Protein AF-A0A930H5T0-F1 (afdb_monomer_lite)

Radius of gyration: 17.62 Å; chains: 1; bounding box: 34×59×43 Å

Structure (mmCIF, N/CA/C/O backbone):
data_AF-A0A930H5T0-F1
#
_entry.id   AF-A0A930H5T0-F1
#
loop_
_atom_site.group_PDB
_atom_site.id
_atom_site.type_symbol
_atom_site.label_atom_id
_atom_site.label_alt_id
_atom_site.label_comp_id
_atom_site.label_asym_id
_atom_site.label_entity_id
_atom_site.label_seq_id
_atom_site.pdbx_PDB_ins_code
_atom_site.Cartn_x
_atom_site.Cartn_y
_atom_site.Cartn_z
_atom_site.occupancy
_atom_site.B_iso_or_equiv
_atom_site.auth_seq_id
_atom_site.auth_comp_id
_atom_site.auth_asym_id
_atom_site.auth_atom_id
_atom_site.pdbx_PDB_model_num
ATOM 1 N N . MET A 1 1 ? 19.641 26.391 -25.572 1.00 43.75 1 MET A N 1
ATOM 2 C CA . MET A 1 1 ? 18.509 25.842 -24.790 1.00 43.75 1 MET A CA 1
ATOM 3 C C . MET A 1 1 ? 18.910 25.819 -23.319 1.00 43.75 1 MET A C 1
ATOM 5 O O . MET A 1 1 ? 19.916 25.196 -23.004 1.00 43.75 1 MET A O 1
ATOM 9 N N . ARG A 1 2 ? 18.209 26.544 -22.433 1.00 43.00 2 ARG A N 1
ATOM 10 C CA . ARG A 1 2 ? 18.441 26.450 -20.978 1.00 43.00 2 ARG A CA 1
ATOM 11 C C . ARG A 1 2 ? 17.880 25.106 -20.507 1.00 43.00 2 ARG A C 1
ATOM 13 O O . ARG A 1 2 ? 16.696 24.856 -20.713 1.00 43.00 2 ARG A O 1
ATOM 20 N N . LYS A 1 3 ? 18.715 24.242 -19.920 1.00 41.78 3 LYS A N 1
ATOM 21 C CA . LYS A 1 3 ? 18.225 23.038 -19.234 1.00 41.78 3 LYS A CA 1
ATOM 22 C C . LYS A 1 3 ? 17.305 23.499 -18.093 1.00 41.78 3 LYS A C 1
ATOM 24 O O . LYS A 1 3 ? 17.689 24.435 -17.386 1.00 41.78 3 LYS A O 1
ATOM 29 N N . PRO A 1 4 ? 16.100 22.930 -17.928 1.00 47.31 4 PRO A N 1
ATOM 30 C CA . PRO A 1 4 ? 15.266 23.264 -16.785 1.00 47.31 4 PRO A CA 1
ATOM 31 C C . PRO A 1 4 ? 16.047 22.950 -15.505 1.00 47.31 4 PRO A C 1
ATOM 33 O O . PRO A 1 4 ? 16.604 21.864 -15.362 1.00 47.31 4 PRO A O 1
ATOM 36 N N . LYS A 1 5 ? 16.135 23.933 -14.604 1.00 47.16 5 LYS A N 1
ATOM 37 C CA . LYS A 1 5 ? 16.693 23.749 -13.263 1.00 47.16 5 LYS A CA 1
ATOM 38 C C . LYS A 1 5 ? 15.735 22.807 -12.531 1.00 47.16 5 LYS A C 1
ATOM 40 O O . LYS A 1 5 ? 14.606 23.201 -12.236 1.00 47.16 5 LYS A O 1
ATOM 45 N N . VAL A 1 6 ? 16.140 21.552 -12.361 1.00 54.16 6 VAL A N 1
ATOM 46 C CA . VAL A 1 6 ? 15.411 20.583 -11.540 1.00 54.16 6 VAL A CA 1
ATOM 47 C C . VAL A 1 6 ? 15.581 21.058 -10.105 1.00 54.16 6 VAL A C 1
ATOM 49 O O . VAL A 1 6 ? 16.708 21.206 -9.640 1.00 54.16 6 VAL A O 1
ATOM 52 N N . ILE A 1 7 ? 14.481 21.407 -9.443 1.00 56.31 7 ILE A N 1
ATOM 53 C CA . ILE A 1 7 ? 14.521 21.592 -7.996 1.00 56.31 7 ILE A CA 1
ATOM 54 C C . ILE A 1 7 ? 14.497 20.199 -7.403 1.00 56.31 7 ILE A C 1
ATOM 56 O O . ILE A 1 7 ? 13.506 19.485 -7.543 1.00 56.31 7 ILE A O 1
ATOM 60 N N . GLU A 1 8 ? 15.620 19.819 -6.807 1.00 62.12 8 GLU A N 1
ATOM 61 C CA . GLU A 1 8 ? 15.732 18.588 -6.044 1.00 62.12 8 GLU A CA 1
ATOM 62 C C . GLU A 1 8 ? 14.845 18.710 -4.807 1.00 62.12 8 GLU A C 1
ATOM 64 O O . GLU A 1 8 ? 14.969 19.639 -4.005 1.00 62.12 8 GLU A O 1
ATOM 69 N N . GLN A 1 9 ? 13.897 17.786 -4.687 1.00 72.50 9 GLN A N 1
ATOM 70 C CA . GLN A 1 9 ? 13.147 17.592 -3.460 1.00 72.50 9 GLN A CA 1
ATOM 71 C C . GLN A 1 9 ? 14.136 17.232 -2.348 1.00 72.50 9 GLN A C 1
ATOM 73 O O . GLN A 1 9 ? 14.997 16.375 -2.540 1.00 72.50 9 GLN A O 1
ATOM 78 N N . LYS A 1 10 ? 14.023 17.870 -1.179 1.00 78.06 10 LYS A N 1
ATOM 79 C CA . LYS A 1 10 ? 14.819 17.468 -0.017 1.00 78.06 10 LYS A CA 1
ATOM 80 C C . LYS A 1 10 ? 14.303 16.110 0.468 1.00 78.06 10 LYS A C 1
ATOM 82 O O . LYS A 1 10 ? 13.201 16.041 1.003 1.00 78.06 10 LYS A O 1
ATOM 87 N N . ILE A 1 11 ? 15.093 15.062 0.252 1.00 84.19 11 ILE A N 1
ATOM 88 C CA . ILE A 1 11 ? 14.830 13.696 0.716 1.00 84.19 11 ILE A CA 1
ATOM 89 C C . ILE A 1 11 ? 15.704 13.432 1.940 1.00 84.19 11 ILE A C 1
ATOM 91 O O . ILE A 1 11 ? 16.921 13.621 1.893 1.00 84.19 11 ILE A O 1
ATOM 95 N N . GLU A 1 12 ? 15.082 13.050 3.053 1.00 87.69 12 GLU A N 1
ATOM 96 C CA . GLU A 1 12 ? 15.795 12.699 4.280 1.00 87.69 12 GLU A CA 1
ATOM 97 C C . GLU A 1 12 ? 16.254 11.233 4.265 1.00 87.69 12 GLU A C 1
ATOM 99 O O . GLU A 1 12 ? 15.824 10.418 3.447 1.00 87.69 12 GLU A O 1
ATOM 104 N N . SER A 1 13 ? 17.167 10.876 5.171 1.00 86.50 13 SER A N 1
ATOM 105 C CA . SER A 1 13 ? 17.589 9.481 5.321 1.00 86.50 13 SER A CA 1
ATOM 106 C C . SER A 1 13 ? 16.388 8.616 5.713 1.00 86.50 13 SER A C 1
ATOM 108 O O . SER A 1 13 ? 15.693 8.937 6.672 1.00 86.50 13 SER A O 1
ATOM 110 N N . GLY A 1 14 ? 16.160 7.516 4.992 1.00 90.12 14 GLY A N 1
ATOM 111 C CA . GLY A 1 14 ? 14.971 6.673 5.170 1.00 90.12 14 GLY A CA 1
ATOM 112 C C . GLY A 1 14 ? 13.747 7.126 4.368 1.00 90.12 14 GLY A C 1
ATOM 113 O O . GLY A 1 14 ? 12.672 6.569 4.550 1.00 90.12 14 GLY A O 1
ATOM 114 N N . GLN A 1 15 ? 13.887 8.100 3.466 1.00 93.25 15 GLN A N 1
ATOM 115 C CA . GLN A 1 15 ? 12.843 8.490 2.516 1.00 93.25 15 GLN A CA 1
ATOM 116 C C . GLN A 1 15 ? 13.224 8.128 1.078 1.00 93.25 15 GLN A C 1
ATOM 118 O O . GLN A 1 15 ? 14.397 7.909 0.763 1.00 93.25 15 GLN A O 1
ATOM 123 N N . ILE A 1 16 ? 12.223 8.063 0.201 1.00 93.75 16 ILE A N 1
ATOM 124 C CA . ILE A 1 16 ? 12.392 7.868 -1.242 1.00 93.75 16 ILE A CA 1
ATOM 125 C C . ILE A 1 16 ? 11.430 8.772 -2.014 1.00 93.75 16 ILE A C 1
ATOM 127 O O . ILE A 1 16 ? 10.258 8.891 -1.656 1.00 93.75 16 ILE A O 1
ATOM 131 N N . SER A 1 17 ? 11.907 9.425 -3.076 1.00 92.75 17 SER A N 1
ATOM 132 C CA . SER A 1 17 ? 11.033 10.229 -3.935 1.00 92.75 17 SER A CA 1
ATOM 133 C C . SER A 1 17 ? 10.311 9.335 -4.936 1.00 92.75 17 SER A C 1
ATOM 135 O O . SER A 1 17 ? 10.946 8.720 -5.792 1.00 92.75 17 SER A O 1
ATOM 137 N N . SER A 1 18 ? 8.978 9.333 -4.907 1.00 91.31 18 SER A N 1
ATOM 138 C CA . SER A 1 18 ? 8.188 8.652 -5.951 1.00 91.31 18 SER A CA 1
ATOM 139 C C . SER A 1 18 ? 8.279 9.327 -7.323 1.00 91.31 18 SER A C 1
ATOM 141 O O . SER A 1 18 ? 7.854 8.751 -8.318 1.00 91.31 18 SER A O 1
ATOM 143 N N . TYR A 1 19 ? 8.823 10.545 -7.404 1.00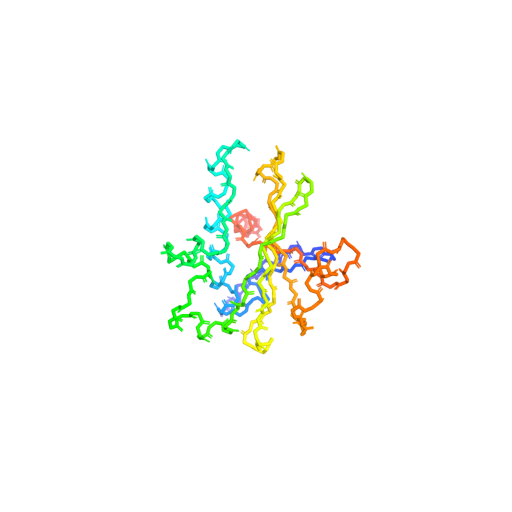 88.00 19 TYR A N 1
ATOM 144 C CA . TYR A 1 19 ? 8.955 11.276 -8.664 1.00 88.00 19 TYR A CA 1
ATOM 145 C C . TYR A 1 19 ? 10.287 11.016 -9.368 1.00 88.00 19 TYR A C 1
ATOM 147 O O . TYR A 1 19 ? 10.313 10.915 -10.593 1.00 88.00 19 TYR A O 1
ATOM 155 N N . THR A 1 20 ? 11.390 10.926 -8.617 1.00 87.94 20 THR A N 1
ATOM 156 C CA . THR A 1 20 ? 12.719 10.707 -9.213 1.00 87.94 20 THR A CA 1
ATOM 157 C C . THR A 1 20 ? 13.150 9.248 -9.212 1.00 87.94 20 THR A C 1
ATOM 159 O O . THR A 1 20 ? 13.865 8.852 -10.128 1.00 87.94 20 THR A O 1
ATOM 162 N N . GLU A 1 21 ? 12.712 8.451 -8.231 1.00 93.38 21 GLU A N 1
ATOM 163 C CA . GLU A 1 21 ? 13.246 7.098 -8.027 1.00 93.38 21 GLU A CA 1
ATOM 164 C C . GLU A 1 21 ? 12.326 5.983 -8.535 1.00 93.38 21 GLU A C 1
ATOM 166 O O . GLU A 1 21 ? 12.801 4.881 -8.811 1.00 93.38 21 GLU A O 1
ATOM 171 N N . PHE A 1 22 ? 11.018 6.226 -8.659 1.00 95.44 22 PHE A N 1
ATOM 172 C CA . PHE A 1 22 ? 10.084 5.179 -9.078 1.00 95.44 22 PHE A CA 1
ATOM 173 C C . PHE A 1 22 ? 10.096 4.986 -10.593 1.00 95.44 22 PHE A C 1
ATOM 175 O O . PHE A 1 22 ? 10.042 5.933 -11.379 1.00 95.44 22 PHE A O 1
ATOM 182 N N . SER A 1 23 ? 10.080 3.723 -11.011 1.00 95.94 23 SER A N 1
ATOM 183 C CA . SER A 1 23 ? 9.695 3.343 -12.367 1.00 95.94 23 SER A CA 1
ATOM 184 C C . SER A 1 23 ? 8.224 3.678 -12.641 1.00 95.94 23 SER A C 1
ATOM 186 O O . SER A 1 23 ? 7.428 3.893 -11.727 1.00 95.94 23 SER A O 1
ATOM 188 N N . SER A 1 24 ? 7.814 3.652 -13.913 1.00 95.19 24 SER A N 1
ATOM 189 C CA . SER A 1 24 ? 6.406 3.864 -14.283 1.00 95.19 24 SER A CA 1
ATOM 190 C C . SER A 1 24 ? 5.457 2.837 -13.651 1.00 95.19 24 SER A C 1
ATOM 192 O O . SER A 1 24 ? 4.311 3.172 -13.362 1.00 95.19 24 SER A O 1
ATOM 194 N N . ILE A 1 25 ? 5.930 1.608 -13.413 1.00 96.56 25 ILE A N 1
ATOM 195 C CA . ILE A 1 25 ? 5.160 0.554 -12.740 1.00 96.56 25 ILE A CA 1
ATOM 196 C C . ILE A 1 25 ? 4.965 0.904 -11.261 1.00 96.56 25 ILE A C 1
ATOM 198 O O . ILE A 1 25 ? 3.829 0.946 -10.790 1.00 96.56 25 ILE A O 1
ATOM 202 N N . GLU A 1 26 ? 6.052 1.213 -10.551 1.00 97.81 26 GLU A N 1
ATOM 203 C CA . GLU A 1 26 ? 6.018 1.580 -9.127 1.00 97.81 26 GLU A CA 1
ATOM 204 C C . GLU A 1 26 ? 5.186 2.851 -8.898 1.00 97.81 26 GLU A C 1
ATOM 206 O O . GLU A 1 26 ? 4.387 2.905 -7.966 1.00 97.81 26 GLU A O 1
ATOM 211 N N . ALA A 1 27 ? 5.296 3.839 -9.791 1.00 96.38 27 ALA A N 1
ATOM 212 C CA . ALA A 1 27 ? 4.481 5.051 -9.759 1.00 96.38 27 ALA A CA 1
ATOM 213 C C . ALA A 1 27 ? 2.984 4.760 -9.963 1.00 96.38 27 ALA A C 1
ATOM 215 O O . ALA A 1 27 ? 2.146 5.355 -9.285 1.00 96.38 27 ALA A O 1
ATOM 216 N N . GLY A 1 28 ? 2.638 3.826 -10.857 1.00 96.44 28 GLY A N 1
ATOM 217 C CA . GLY A 1 28 ? 1.257 3.385 -11.063 1.00 96.44 28 GLY A CA 1
ATOM 218 C C . GLY A 1 28 ? 0.673 2.696 -9.829 1.00 96.44 28 GLY A C 1
ATOM 219 O O . GLY A 1 28 ? -0.410 3.062 -9.382 1.00 96.44 28 GLY A O 1
ATOM 220 N N . ILE A 1 29 ? 1.418 1.758 -9.233 1.00 97.88 29 ILE A N 1
ATOM 221 C CA . ILE A 1 29 ? 1.016 1.077 -7.990 1.00 97.88 29 ILE A CA 1
ATOM 222 C C . ILE A 1 29 ? 0.840 2.092 -6.859 1.00 97.88 29 ILE A C 1
ATOM 224 O O . ILE A 1 29 ? -0.171 2.073 -6.162 1.00 97.88 29 ILE A O 1
ATOM 228 N N . TYR A 1 30 ? 1.796 3.007 -6.693 1.00 97.69 30 TYR A N 1
ATOM 229 C CA . TYR A 1 30 ? 1.719 4.046 -5.673 1.00 97.69 30 TYR A CA 1
ATOM 230 C C . TYR A 1 30 ? 0.498 4.953 -5.859 1.00 97.69 30 TYR A C 1
ATOM 232 O O . TYR A 1 30 ? -0.176 5.260 -4.880 1.00 97.69 30 TYR A O 1
ATOM 240 N N . SER A 1 31 ? 0.159 5.328 -7.096 1.00 97.00 31 SER A N 1
ATOM 241 C CA . SER A 1 31 ? -1.053 6.103 -7.379 1.00 97.00 31 SER A CA 1
ATOM 242 C C . SER A 1 31 ? -2.326 5.371 -6.946 1.00 97.00 31 SER A C 1
ATOM 244 O O . SER A 1 31 ? -3.218 5.991 -6.370 1.00 97.00 31 SER A O 1
ATOM 246 N N . ASP A 1 32 ? -2.413 4.064 -7.193 1.00 97.88 32 ASP A N 1
ATOM 247 C CA . ASP A 1 32 ? -3.563 3.265 -6.760 1.00 97.88 32 ASP A CA 1
ATOM 248 C C . ASP A 1 32 ? -3.631 3.167 -5.229 1.00 97.88 32 ASP A C 1
ATOM 250 O O . ASP A 1 32 ? -4.704 3.305 -4.642 1.00 97.88 32 ASP A O 1
ATOM 254 N N . LEU A 1 33 ? -2.480 3.026 -4.560 1.00 98.31 33 LEU A N 1
ATOM 255 C CA . LEU A 1 33 ? -2.413 3.044 -3.097 1.00 98.31 33 LEU A CA 1
ATOM 256 C C . LEU A 1 33 ? -2.829 4.391 -2.510 1.00 98.31 33 LEU A C 1
ATOM 258 O O . LEU A 1 33 ? -3.483 4.409 -1.473 1.00 98.31 33 LEU A O 1
ATOM 262 N N . ILE A 1 34 ? -2.504 5.513 -3.154 1.00 97.06 34 ILE A N 1
ATOM 263 C CA . ILE A 1 34 ? -2.977 6.831 -2.715 1.00 97.06 34 ILE A CA 1
ATOM 264 C C . ILE A 1 34 ? -4.505 6.911 -2.780 1.00 97.06 34 ILE A C 1
ATOM 266 O 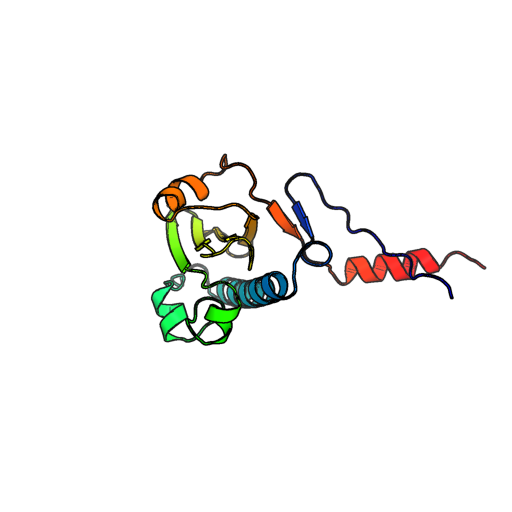O . ILE A 1 34 ? -5.116 7.372 -1.816 1.00 97.06 34 ILE A O 1
ATOM 270 N N . ASN A 1 35 ? -5.125 6.408 -3.852 1.00 96.81 35 ASN A N 1
ATOM 271 C CA . ASN A 1 35 ? -6.587 6.350 -3.957 1.00 96.81 35 ASN A CA 1
ATOM 272 C C . ASN A 1 35 ? -7.190 5.480 -2.845 1.00 96.81 35 ASN A C 1
ATOM 274 O O . ASN A 1 35 ? -8.096 5.923 -2.141 1.00 96.81 35 ASN A O 1
ATOM 278 N N . PHE A 1 36 ? -6.628 4.290 -2.619 1.00 97.69 36 PHE A N 1
ATOM 279 C CA . PHE A 1 36 ? -7.027 3.416 -1.515 1.00 97.69 36 PHE A CA 1
ATOM 280 C C . PHE A 1 36 ? -6.902 4.116 -0.151 1.00 97.69 36 PHE A C 1
ATOM 282 O O . PHE A 1 36 ? -7.832 4.096 0.652 1.00 97.69 36 PHE A O 1
ATOM 289 N N . VAL A 1 37 ? -5.782 4.796 0.114 1.00 96.56 37 VAL A N 1
ATOM 290 C CA . VAL A 1 37 ? -5.570 5.557 1.354 1.00 96.56 37 VAL A CA 1
ATOM 291 C C . VAL A 1 37 ? -6.601 6.674 1.509 1.00 96.56 37 VAL A C 1
ATOM 293 O O . VAL A 1 37 ? -7.123 6.862 2.608 1.00 96.56 37 VAL A O 1
ATOM 296 N N . SER A 1 38 ? -6.935 7.395 0.437 1.00 95.44 38 SER A N 1
ATOM 297 C CA . SER A 1 38 ? -7.999 8.402 0.460 1.00 95.44 38 SER A CA 1
ATOM 298 C C . SER A 1 38 ? -9.349 7.799 0.847 1.00 95.44 38 SER A C 1
ATOM 300 O O . SER A 1 38 ? -10.044 8.369 1.686 1.00 95.44 38 SER A O 1
ATOM 302 N N . GLU A 1 39 ? -9.700 6.626 0.320 1.00 94.88 39 GLU A N 1
ATOM 303 C CA . GLU A 1 39 ? -10.927 5.925 0.713 1.00 94.88 39 GLU A CA 1
ATOM 304 C C . GLU A 1 39 ? -10.905 5.499 2.186 1.00 94.88 39 GLU A C 1
ATOM 306 O O . GLU A 1 39 ? -11.898 5.683 2.890 1.00 94.88 39 GLU A O 1
ATOM 311 N N . ILE A 1 40 ? -9.774 4.993 2.694 1.00 94.94 40 ILE A N 1
ATOM 312 C CA . ILE A 1 40 ? -9.635 4.640 4.116 1.00 94.94 40 ILE A CA 1
ATOM 313 C C . ILE A 1 40 ? -9.801 5.863 5.025 1.00 94.94 40 ILE A C 1
ATOM 315 O O . ILE A 1 40 ? -10.452 5.755 6.065 1.00 94.94 40 ILE A O 1
ATOM 319 N N . LYS A 1 41 ? -9.261 7.023 4.635 1.00 93.62 41 LYS A N 1
ATOM 320 C CA . LYS A 1 41 ? -9.428 8.286 5.375 1.00 93.62 41 LYS A CA 1
ATOM 321 C C . LYS A 1 41 ? -10.879 8.750 5.422 1.00 93.62 41 LYS A C 1
ATOM 323 O O . LYS A 1 41 ? -11.325 9.278 6.433 1.00 93.62 41 LYS A O 1
ATOM 328 N N . MET A 1 42 ? -11.626 8.538 4.339 1.00 91.50 42 MET A N 1
ATOM 329 C CA . MET A 1 42 ? -13.045 8.897 4.270 1.00 91.50 42 MET A CA 1
ATOM 330 C C . MET A 1 42 ? -13.940 7.988 5.121 1.00 91.50 42 MET A C 1
ATOM 332 O O . MET A 1 42 ? -15.030 8.407 5.510 1.00 91.50 42 MET A O 1
ATOM 336 N N . LYS A 1 43 ? -13.497 6.762 5.426 1.00 86.38 43 LYS A N 1
ATOM 337 C CA . LYS A 1 43 ? -14.208 5.845 6.327 1.00 86.38 43 LYS A CA 1
ATOM 338 C C . LYS A 1 43 ? -14.089 6.326 7.769 1.00 86.38 43 LYS A C 1
ATOM 340 O O . LYS A 1 43 ? -12.981 6.493 8.279 1.00 86.38 43 LYS A O 1
ATOM 345 N N . GLY A 1 44 ? -15.214 6.453 8.469 1.00 76.81 44 GLY A N 1
ATOM 346 C CA . GLY A 1 44 ? -15.205 6.843 9.883 1.00 76.81 44 GLY A CA 1
ATOM 347 C C . GLY A 1 44 ? -14.433 5.843 10.756 1.00 76.81 44 GLY A C 1
ATOM 348 O O . GLY A 1 44 ? -14.387 4.655 10.442 1.00 76.81 44 GLY A O 1
ATOM 349 N N . ASN A 1 45 ? -13.859 6.294 11.879 1.00 78.06 45 ASN A N 1
ATOM 350 C CA . ASN A 1 45 ? -13.012 5.464 12.759 1.00 78.06 45 ASN A CA 1
ATOM 351 C C . ASN A 1 45 ? -13.677 4.158 13.251 1.00 78.06 45 ASN A C 1
ATOM 353 O O . ASN A 1 45 ? -12.977 3.204 13.581 1.00 78.06 45 ASN A O 1
ATOM 357 N N . GLU A 1 46 ? -15.010 4.096 13.274 1.00 77.56 46 GLU A N 1
ATOM 358 C CA . GLU A 1 46 ? -15.789 2.919 13.687 1.00 77.56 46 GLU A CA 1
ATOM 359 C C . GLU A 1 46 ? -16.026 1.904 12.553 1.00 77.56 46 GLU A C 1
ATOM 361 O O . GLU A 1 46 ? -16.350 0.742 12.809 1.00 77.56 46 GLU A O 1
ATOM 366 N N . GLU A 1 47 ? -15.860 2.309 11.290 1.00 86.31 47 GLU A N 1
ATOM 367 C CA . GLU A 1 47 ? -16.027 1.411 10.147 1.00 86.31 47 GLU A CA 1
ATOM 368 C C . GLU A 1 47 ? -14.883 0.406 10.075 1.00 86.31 47 GLU A C 1
ATOM 370 O O . GLU A 1 47 ? -13.717 0.768 10.186 1.00 86.31 47 GLU A O 1
ATOM 375 N N . LYS A 1 48 ? -15.180 -0.867 9.821 1.00 91.31 48 LYS A N 1
ATOM 376 C CA . LYS A 1 48 ? -14.121 -1.867 9.654 1.00 91.31 48 LYS A CA 1
ATOM 377 C C . LYS A 1 48 ? -13.323 -1.596 8.381 1.00 91.31 48 LYS A C 1
ATOM 379 O O . LYS A 1 48 ? -13.900 -1.395 7.312 1.00 91.31 48 LYS A O 1
ATOM 384 N N . LEU A 1 49 ? -12.000 -1.665 8.496 1.00 95.19 49 LEU A N 1
ATOM 385 C CA . LEU A 1 49 ? -11.113 -1.638 7.340 1.00 95.19 49 LEU A CA 1
ATOM 386 C C . LEU A 1 49 ? -11.365 -2.876 6.454 1.00 95.19 49 LEU A C 1
ATOM 388 O O . LEU A 1 49 ? -11.603 -3.971 6.987 1.00 95.19 49 LEU A O 1
ATOM 392 N N . PRO A 1 50 ? -11.326 -2.731 5.118 1.00 96.56 50 PRO A N 1
ATOM 393 C CA . PRO A 1 50 ? -11.603 -3.827 4.199 1.00 96.56 50 PRO A CA 1
ATOM 394 C C . PRO A 1 50 ? -10.530 -4.918 4.301 1.00 96.56 50 PRO A C 1
ATOM 396 O O . PRO A 1 50 ? -9.365 -4.665 4.615 1.00 96.56 50 PRO A O 1
ATOM 399 N N . THR A 1 51 ? -10.918 -6.168 4.085 1.00 97.69 51 THR A N 1
ATOM 400 C CA . THR A 1 51 ? -9.967 -7.275 3.903 1.00 97.69 51 THR A CA 1
ATOM 401 C C . THR A 1 51 ? -9.388 -7.236 2.488 1.00 97.69 51 THR A C 1
ATOM 403 O O . THR A 1 51 ? -10.034 -6.717 1.581 1.00 97.69 51 THR A O 1
ATOM 406 N N . VAL A 1 52 ? -8.212 -7.837 2.264 1.00 97.94 52 VAL A N 1
ATOM 407 C CA . VAL A 1 52 ? -7.647 -7.969 0.902 1.00 97.94 52 VAL A CA 1
ATOM 408 C C . VAL A 1 52 ? -8.631 -8.667 -0.036 1.00 97.94 52 VAL A C 1
ATOM 410 O O . VAL A 1 52 ? -8.826 -8.220 -1.156 1.00 97.94 52 VAL A O 1
ATOM 413 N N . LYS A 1 53 ? -9.326 -9.706 0.444 1.00 97.62 53 LYS A N 1
ATOM 414 C CA . LYS A 1 53 ? -10.340 -10.403 -0.350 1.00 97.62 53 LYS A CA 1
ATOM 415 C C . LYS A 1 53 ? -11.489 -9.485 -0.780 1.00 97.62 53 LYS A C 1
ATOM 417 O O . LYS 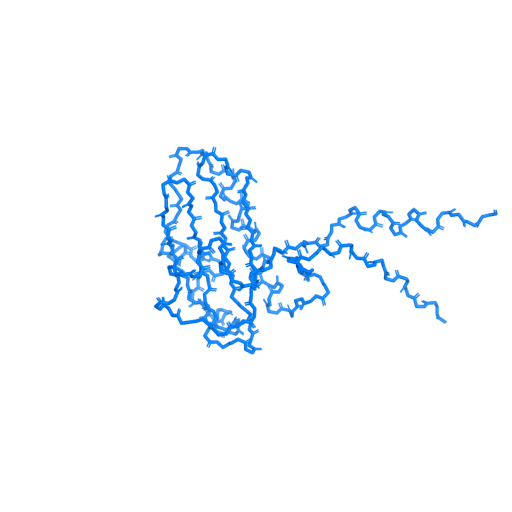A 1 53 ? -11.913 -9.568 -1.919 1.00 97.62 53 LYS A O 1
ATOM 422 N N . GLN A 1 54 ? -11.979 -8.613 0.104 1.00 97.69 54 GLN A N 1
ATOM 423 C CA . GLN A 1 54 ? -13.015 -7.644 -0.275 1.00 97.69 54 GLN A CA 1
ATOM 424 C C . GLN A 1 54 ? -12.509 -6.681 -1.350 1.00 97.69 54 GLN A C 1
ATOM 426 O O . GLN A 1 54 ? -13.222 -6.437 -2.311 1.00 97.69 54 GLN A O 1
ATOM 431 N N . LEU A 1 55 ? -11.271 -6.194 -1.223 1.00 98.06 55 LEU A N 1
ATOM 432 C CA . LEU A 1 55 ? -10.655 -5.324 -2.228 1.00 98.06 55 LEU A CA 1
ATOM 433 C C . LEU A 1 55 ? -10.484 -6.043 -3.577 1.00 98.06 55 LEU A C 1
ATOM 435 O O . LEU A 1 55 ? -10.726 -5.447 -4.621 1.00 98.06 55 LEU A O 1
ATOM 439 N N . GLU A 1 56 ? -10.119 -7.329 -3.560 1.00 97.31 56 GLU A N 1
ATOM 440 C CA . GLU A 1 56 ? -10.070 -8.186 -4.753 1.00 97.31 56 GLU A CA 1
ATOM 441 C C . GLU A 1 56 ? -11.461 -8.372 -5.385 1.00 97.31 56 GLU A C 1
ATOM 443 O O . GLU A 1 56 ? -11.617 -8.162 -6.587 1.00 97.31 56 GLU A O 1
ATOM 448 N N . ASP A 1 57 ? -12.472 -8.724 -4.583 1.00 96.94 57 ASP A N 1
ATOM 449 C CA . ASP A 1 57 ? -13.852 -8.962 -5.031 1.00 96.94 57 ASP A CA 1
ATOM 450 C C . ASP A 1 57 ? -14.505 -7.675 -5.589 1.00 96.94 57 ASP A C 1
ATOM 452 O O . ASP A 1 57 ? -15.310 -7.732 -6.520 1.00 96.94 57 ASP A O 1
ATOM 456 N N . GLU A 1 58 ? -14.137 -6.510 -5.047 1.00 96.75 58 GLU A N 1
ATOM 457 C CA . GLU A 1 58 ? -14.579 -5.178 -5.486 1.00 96.75 58 GLU A CA 1
ATOM 458 C C . GLU A 1 58 ? -13.740 -4.612 -6.650 1.00 96.75 58 GLU A C 1
ATOM 460 O O . GLU A 1 58 ? -14.003 -3.506 -7.120 1.00 96.75 58 GLU A O 1
ATOM 465 N N . LEU A 1 59 ? -12.764 -5.379 -7.156 1.00 96.56 59 LEU A N 1
ATOM 466 C CA . LEU A 1 59 ? -11.863 -5.004 -8.252 1.00 96.56 59 LEU A CA 1
ATOM 467 C C . LEU A 1 59 ? -11.055 -3.721 -7.981 1.00 96.56 59 LEU A C 1
ATOM 469 O O . LEU A 1 59 ? -10.731 -2.976 -8.907 1.00 96.56 59 LEU A O 1
ATOM 473 N N . ILE A 1 60 ? -10.694 -3.478 -6.721 1.00 97.25 60 ILE A N 1
ATOM 474 C CA . ILE A 1 60 ? -9.933 -2.298 -6.304 1.00 97.25 60 ILE A CA 1
ATOM 475 C C . ILE A 1 60 ? -8.443 -2.503 -6.623 1.00 97.25 60 ILE A C 1
ATOM 477 O O . ILE A 1 60 ? -7.820 -3.425 -6.088 1.00 97.25 60 ILE A O 1
ATOM 481 N N . PRO A 1 61 ? -7.812 -1.678 -7.475 1.00 96.12 61 PRO A N 1
ATOM 482 C CA . PRO A 1 61 ? -6.368 -1.727 -7.664 1.00 96.12 61 PRO A CA 1
ATOM 483 C C . PRO A 1 61 ? -5.630 -1.143 -6.439 1.00 96.12 61 PRO A C 1
ATOM 485 O O . PRO A 1 61 ? -6.179 -0.299 -5.734 1.00 96.12 61 PRO A O 1
ATOM 488 N N . PRO A 1 62 ? -4.388 -1.575 -6.151 1.00 96.88 62 PRO A N 1
ATOM 489 C CA . PRO A 1 62 ? -3.613 -2.606 -6.845 1.00 96.88 62 PRO A CA 1
ATOM 490 C C . PRO A 1 62 ? -3.875 -4.028 -6.300 1.00 96.88 62 PRO A C 1
ATOM 492 O O . PRO A 1 62 ? -3.017 -4.900 -6.434 1.00 96.88 62 PRO A O 1
ATOM 495 N N . PHE A 1 63 ? -5.013 -4.255 -5.633 1.00 98.00 63 PHE A N 1
ATOM 496 C CA . PHE A 1 63 ? -5.362 -5.539 -5.013 1.00 98.00 63 PHE A CA 1
ATOM 497 C C . PHE A 1 63 ? -5.978 -6.517 -6.017 1.00 98.00 63 PHE A C 1
ATOM 499 O O . PHE A 1 63 ? -5.732 -7.717 -5.929 1.00 98.00 63 PHE A O 1
ATOM 506 N N . THR A 1 64 ? -6.747 -6.007 -6.982 1.00 96.31 64 THR A N 1
ATOM 507 C CA . THR A 1 64 ? -7.333 -6.799 -8.072 1.00 96.31 64 THR A CA 1
ATOM 508 C C . THR A 1 64 ? -6.274 -7.582 -8.857 1.00 96.31 64 THR A C 1
ATOM 510 O O . THR A 1 64 ? -5.174 -7.089 -9.095 1.00 96.31 64 THR A O 1
ATOM 513 N N . LYS A 1 65 ? -6.611 -8.808 -9.277 1.00 95.31 65 LYS A N 1
ATOM 514 C CA . LYS A 1 65 ? -5.723 -9.728 -10.015 1.00 95.31 65 LYS A CA 1
ATOM 515 C C . LYS A 1 65 ? -6.106 -9.791 -11.492 1.00 95.31 65 LYS A C 1
ATOM 517 O O . LYS A 1 65 ? -6.551 -10.825 -11.989 1.00 95.31 65 LYS A O 1
ATOM 522 N N . ASP A 1 66 ? -5.991 -8.657 -12.169 1.00 93.25 66 ASP A N 1
ATOM 523 C CA . ASP A 1 66 ? -6.266 -8.506 -13.598 1.00 93.25 66 ASP A CA 1
ATOM 524 C C . ASP A 1 66 ? -4.979 -8.565 -14.449 1.00 93.25 66 ASP A C 1
ATOM 526 O O . ASP A 1 66 ? -3.893 -8.878 -13.961 1.00 93.25 66 ASP A O 1
ATOM 530 N N . ILE A 1 67 ? -5.091 -8.265 -15.747 1.00 93.81 67 ILE A N 1
ATOM 531 C CA . ILE A 1 67 ? -3.938 -8.215 -16.665 1.00 93.81 67 ILE A CA 1
ATOM 532 C C . ILE A 1 67 ? -2.914 -7.172 -16.190 1.00 93.81 67 ILE A C 1
ATOM 534 O O . ILE A 1 67 ? -1.709 -7.420 -16.226 1.00 93.81 67 ILE A O 1
ATOM 538 N N . THR A 1 68 ? -3.391 -6.035 -15.682 1.00 92.56 68 THR A N 1
ATOM 539 C CA . THR A 1 68 ? -2.548 -4.964 -15.149 1.00 92.56 68 THR A CA 1
ATOM 540 C C . THR A 1 68 ? -1.714 -5.450 -13.960 1.00 92.56 68 THR A C 1
ATOM 542 O O . THR A 1 68 ? -0.532 -5.128 -13.855 1.00 92.56 68 THR A O 1
ATOM 545 N N . TRP A 1 69 ? -2.297 -6.256 -13.071 1.00 94.94 69 TRP A N 1
ATOM 546 C CA . TRP A 1 69 ? -1.590 -6.878 -11.949 1.00 94.94 69 TRP A CA 1
ATOM 547 C C . TRP A 1 69 ? -0.449 -7.796 -12.403 1.00 94.94 69 TRP A C 1
ATOM 549 O O . TRP A 1 69 ? 0.634 -7.776 -11.807 1.00 94.94 69 TRP A O 1
ATOM 559 N N . GLU A 1 70 ? -0.646 -8.554 -13.485 1.00 93.38 70 GLU A N 1
ATOM 560 C CA . GLU A 1 70 ? 0.408 -9.404 -14.050 1.00 93.38 70 GLU A CA 1
ATOM 561 C C . GLU A 1 70 ? 1.601 -8.580 -14.540 1.00 93.38 70 GLU A C 1
ATOM 563 O O . GLU A 1 70 ? 2.752 -8.887 -14.221 1.00 93.38 70 GLU A O 1
ATOM 568 N N . GLU A 1 71 ? 1.319 -7.503 -15.273 1.00 92.81 71 GLU A N 1
ATOM 569 C CA . GLU A 1 71 ? 2.325 -6.595 -15.829 1.00 92.81 71 GLU A CA 1
ATOM 570 C C . GLU A 1 71 ? 3.084 -5.825 -14.741 1.00 92.81 71 GLU A C 1
ATOM 572 O O . GLU A 1 71 ? 4.255 -5.483 -14.913 1.00 92.81 71 GLU A O 1
ATOM 577 N N . ARG A 1 72 ? 2.439 -5.585 -13.594 1.00 93.69 72 ARG A N 1
ATOM 578 C CA . ARG A 1 72 ? 2.992 -4.826 -12.464 1.00 93.69 72 ARG A CA 1
ATOM 579 C C . ARG A 1 72 ? 3.732 -5.678 -11.428 1.00 93.69 72 ARG A C 1
ATOM 581 O O . ARG A 1 72 ? 4.083 -5.177 -10.364 1.00 93.69 72 ARG A O 1
ATOM 588 N N . GLY A 1 73 ? 4.021 -6.942 -11.741 1.00 93.12 73 GLY A N 1
ATOM 589 C CA . GLY A 1 73 ? 4.891 -7.792 -10.917 1.00 93.12 73 GLY A CA 1
ATOM 590 C C . GLY A 1 73 ? 4.160 -8.730 -9.961 1.00 93.12 73 GLY A C 1
ATOM 591 O O . GLY A 1 73 ? 4.779 -9.236 -9.025 1.00 93.12 73 GLY A O 1
ATOM 592 N N . ARG A 1 74 ? 2.867 -8.984 -10.206 1.00 95.19 74 ARG A N 1
ATOM 593 C CA . ARG A 1 74 ? 2.064 -9.982 -9.482 1.00 95.19 74 ARG A CA 1
ATOM 594 C C . ARG A 1 74 ? 2.117 -9.801 -7.962 1.00 95.19 74 ARG A C 1
ATOM 596 O O . ARG A 1 74 ? 2.321 -10.751 -7.207 1.00 95.19 74 ARG A O 1
ATOM 603 N N . ILE A 1 75 ? 1.944 -8.557 -7.509 1.00 95.88 75 ILE A N 1
ATOM 604 C CA . ILE A 1 75 ? 2.033 -8.219 -6.086 1.00 95.88 75 ILE A CA 1
ATOM 605 C C . ILE A 1 75 ? 0.964 -8.983 -5.304 1.00 95.88 75 ILE A C 1
ATOM 607 O O . ILE A 1 75 ? -0.231 -8.863 -5.574 1.00 95.88 75 ILE A O 1
ATOM 611 N N . THR A 1 76 ? 1.397 -9.776 -4.330 1.00 95.44 76 THR A N 1
ATOM 612 C CA . THR A 1 76 ? 0.501 -10.478 -3.414 1.00 95.44 76 THR A CA 1
ATOM 613 C C . THR A 1 76 ? 0.292 -9.628 -2.174 1.00 95.44 76 THR A C 1
ATOM 615 O O . THR A 1 76 ? 1.257 -9.248 -1.514 1.00 95.44 76 THR A O 1
ATOM 618 N N . TRP A 1 77 ? -0.970 -9.351 -1.859 1.00 97.12 77 TRP A N 1
ATOM 619 C CA . TRP A 1 77 ? -1.350 -8.531 -0.718 1.00 97.12 77 TRP A CA 1
ATOM 620 C C . TRP A 1 77 ? -1.775 -9.378 0.478 1.00 97.12 77 TRP A C 1
ATOM 622 O O . TRP A 1 77 ? -2.514 -10.355 0.342 1.00 97.12 77 TRP A O 1
ATOM 632 N N . GLU A 1 78 ? -1.354 -8.960 1.664 1.00 96.19 78 GLU A N 1
ATOM 633 C CA . GLU A 1 78 ? -1.771 -9.528 2.941 1.00 96.19 78 GLU A CA 1
ATOM 634 C C . GLU A 1 78 ? -2.169 -8.411 3.907 1.00 96.19 78 GLU A C 1
ATOM 636 O O . GLU A 1 78 ? -1.536 -7.356 3.940 1.00 96.19 78 GLU A O 1
ATOM 641 N N . ARG A 1 79 ? -3.239 -8.633 4.682 1.00 96.69 79 ARG A N 1
ATOM 642 C CA . ARG A 1 79 ? -3.636 -7.722 5.759 1.00 96.69 79 ARG A CA 1
ATOM 643 C C . ARG A 1 79 ? -3.254 -8.322 7.100 1.00 96.69 79 ARG A C 1
ATOM 645 O O . ARG A 1 79 ? -3.704 -9.421 7.414 1.00 96.69 79 ARG A O 1
ATOM 652 N N . ILE A 1 80 ? -2.513 -7.563 7.899 1.00 96.12 80 ILE A N 1
ATOM 653 C CA . ILE A 1 80 ? -2.136 -7.936 9.262 1.00 96.12 80 ILE A CA 1
ATOM 654 C C . ILE A 1 80 ? -2.692 -6.896 10.224 1.00 96.12 80 ILE A C 1
ATOM 656 O O . ILE A 1 80 ? -2.425 -5.703 10.096 1.00 96.12 80 ILE A O 1
ATOM 660 N N . ASP A 1 81 ? -3.469 -7.357 11.198 1.00 95.06 81 ASP A N 1
ATOM 661 C CA . ASP A 1 81 ? -4.071 -6.512 12.223 1.00 95.06 81 ASP A CA 1
ATOM 662 C C . ASP A 1 81 ? -3.267 -6.634 13.532 1.00 95.06 81 ASP A C 1
ATOM 664 O O . ASP A 1 81 ? -3.110 -7.722 14.091 1.00 95.06 81 ASP A O 1
ATOM 668 N N . ARG A 1 82 ? -2.756 -5.507 14.037 1.00 92.88 82 ARG A N 1
ATOM 669 C CA . ARG A 1 82 ? -2.218 -5.343 15.397 1.00 92.88 82 ARG A CA 1
ATOM 670 C C . ARG A 1 82 ? -3.189 -4.498 16.220 1.00 92.88 82 ARG A C 1
ATOM 672 O O . ARG A 1 82 ? -4.096 -3.872 15.682 1.00 92.88 82 ARG A O 1
ATOM 679 N N . GLU A 1 83 ? -2.982 -4.444 17.534 1.00 87.44 83 GLU A N 1
ATOM 680 C CA . GLU A 1 83 ? -3.912 -3.802 18.477 1.00 87.44 83 GLU A CA 1
ATOM 681 C C . GLU A 1 83 ? -4.326 -2.374 18.068 1.00 87.44 83 GLU A C 1
ATOM 683 O O . GLU A 1 83 ? -5.499 -2.022 18.164 1.00 87.44 83 GLU A O 1
ATOM 688 N N . LYS A 1 84 ? -3.385 -1.562 17.566 1.00 91.25 84 LYS A N 1
ATOM 689 C CA . LYS A 1 84 ? -3.627 -0.160 17.172 1.00 91.25 84 LYS A CA 1
ATOM 690 C C . LYS A 1 84 ? -3.354 0.141 15.703 1.00 91.25 84 LYS A C 1
ATOM 692 O O . LYS A 1 84 ? -3.633 1.250 15.258 1.00 91.25 84 LYS A O 1
ATOM 697 N N . THR A 1 85 ? -2.834 -0.828 14.961 1.00 94.88 85 THR A N 1
ATOM 698 C CA . THR A 1 85 ? -2.303 -0.594 13.619 1.00 94.88 85 THR A CA 1
ATOM 699 C C . THR A 1 85 ? -2.707 -1.727 12.701 1.00 94.88 85 THR A C 1
ATOM 701 O O . THR A 1 85 ? -2.529 -2.893 13.046 1.00 94.88 85 THR A O 1
ATOM 704 N N . THR A 1 86 ? -3.205 -1.391 11.520 1.00 96.25 86 THR A N 1
ATOM 705 C CA . THR A 1 86 ? -3.476 -2.358 10.458 1.00 96.25 86 THR A CA 1
ATOM 706 C C . THR A 1 86 ? -2.489 -2.139 9.318 1.00 96.25 86 THR A C 1
ATOM 708 O O . THR A 1 86 ? -2.259 -1.011 8.885 1.00 96.25 86 THR A O 1
ATOM 711 N N . TYR A 1 87 ? -1.906 -3.230 8.835 1.00 97.75 87 TYR A N 1
ATOM 712 C CA . TYR A 1 87 ? -0.909 -3.246 7.773 1.00 97.75 87 TYR A CA 1
ATOM 713 C C . TYR A 1 87 ? -1.501 -3.910 6.537 1.00 97.75 87 TYR A C 1
ATOM 715 O O . TYR A 1 87 ? -2.079 -4.991 6.642 1.00 97.75 87 TYR A O 1
ATOM 723 N N . TYR A 1 88 ? -1.315 -3.298 5.371 1.00 98.06 88 TYR A N 1
ATOM 724 C CA . TYR A 1 88 ? -1.492 -3.952 4.076 1.00 98.06 88 TYR A CA 1
ATOM 725 C C . TYR A 1 88 ? -0.117 -4.110 3.445 1.00 98.06 88 TYR A C 1
ATOM 727 O O . TYR A 1 88 ? 0.495 -3.117 3.057 1.00 98.06 88 TYR A O 1
ATOM 735 N N . VAL A 1 89 ? 0.376 -5.343 3.380 1.00 97.69 89 VAL A N 1
ATOM 736 C CA . VAL A 1 89 ? 1.714 -5.666 2.882 1.00 97.69 89 VAL A CA 1
ATOM 737 C C . VAL A 1 89 ? 1.596 -6.252 1.485 1.00 97.69 89 VAL A C 1
ATOM 739 O O . VAL A 1 89 ? 0.957 -7.285 1.303 1.00 97.69 89 VAL A O 1
ATOM 742 N N . GLY A 1 90 ? 2.190 -5.580 0.505 1.00 97.06 90 GLY A N 1
ATOM 743 C CA . GLY A 1 90 ? 2.245 -6.001 -0.887 1.00 97.06 90 GLY A CA 1
ATOM 744 C C . GLY A 1 90 ? 3.636 -6.512 -1.230 1.00 97.06 90 GLY A C 1
ATOM 745 O O . GLY A 1 90 ? 4.575 -5.719 -1.314 1.00 97.06 90 GLY A O 1
ATOM 746 N N . LEU A 1 91 ? 3.762 -7.819 -1.454 1.00 96.25 91 LEU A N 1
ATOM 747 C CA . LEU A 1 91 ? 5.009 -8.458 -1.865 1.00 96.25 91 LEU A CA 1
ATOM 748 C C . LEU A 1 91 ? 5.038 -8.692 -3.372 1.00 96.25 91 LEU A C 1
ATOM 750 O O . LEU A 1 91 ? 4.179 -9.390 -3.910 1.00 96.25 91 LEU A O 1
ATOM 754 N N . CYS A 1 92 ? 6.032 -8.127 -4.046 1.00 95.25 92 CYS A N 1
ATOM 755 C CA . CYS A 1 92 ? 6.241 -8.324 -5.473 1.00 95.25 92 CYS A CA 1
ATOM 756 C C . CYS A 1 92 ? 6.924 -9.672 -5.729 1.00 95.25 92 CYS A C 1
ATOM 758 O O . CYS A 1 92 ? 7.954 -9.973 -5.127 1.00 95.25 92 CYS A O 1
ATOM 760 N N . GLU A 1 93 ? 6.388 -10.469 -6.658 1.00 91.12 93 GLU A N 1
ATOM 761 C CA . GLU A 1 93 ? 6.969 -11.772 -7.006 1.00 91.12 93 GLU A CA 1
ATOM 762 C C . GLU A 1 93 ? 8.360 -11.608 -7.640 1.00 91.12 93 GLU A C 1
ATOM 764 O O . GLU A 1 93 ? 9.276 -12.394 -7.390 1.00 91.12 93 GLU A O 1
ATOM 769 N N . ASN A 1 94 ? 8.538 -10.545 -8.429 1.00 89.75 94 ASN A N 1
ATOM 770 C CA . ASN A 1 94 ? 9.800 -10.217 -9.072 1.00 89.75 94 ASN A CA 1
ATOM 771 C C . ASN A 1 94 ? 10.217 -8.773 -8.779 1.00 89.75 94 ASN A C 1
ATOM 773 O O . ASN A 1 94 ? 9.734 -7.826 -9.403 1.00 89.75 94 ASN A O 1
ATOM 777 N N . VAL A 1 95 ? 11.206 -8.620 -7.898 1.00 90.81 95 VAL A N 1
ATOM 778 C CA . VAL A 1 95 ? 11.727 -7.312 -7.467 1.00 90.81 95 VAL A CA 1
ATOM 779 C C . VAL A 1 95 ? 12.385 -6.488 -8.581 1.00 90.81 95 VAL A C 1
ATOM 781 O O . VAL A 1 95 ? 12.623 -5.291 -8.417 1.00 90.81 95 VAL A O 1
ATOM 784 N N . MET A 1 96 ? 12.657 -7.106 -9.735 1.00 90.56 96 MET A N 1
ATOM 785 C CA . MET A 1 96 ? 13.107 -6.400 -10.938 1.00 90.56 96 MET A CA 1
ATOM 786 C C . MET A 1 96 ? 11.966 -5.653 -11.641 1.00 90.56 96 MET A C 1
ATOM 788 O O . MET A 1 96 ? 12.235 -4.675 -12.335 1.00 90.56 96 MET A O 1
ATOM 792 N N . THR A 1 97 ? 10.715 -6.087 -11.459 1.00 93.38 97 THR A N 1
ATOM 793 C CA . THR A 1 97 ? 9.521 -5.438 -12.023 1.00 93.38 97 THR A CA 1
ATOM 794 C C . THR A 1 97 ? 9.049 -4.276 -11.148 1.00 93.38 97 THR A C 1
ATOM 796 O O . THR A 1 97 ? 8.748 -3.201 -11.658 1.00 93.38 97 THR A O 1
ATOM 799 N N . SER A 1 98 ? 9.003 -4.484 -9.831 1.00 96.00 98 SER A N 1
ATOM 800 C CA . SER A 1 98 ? 8.607 -3.490 -8.822 1.00 96.00 98 SER A CA 1
ATOM 801 C C . SER A 1 98 ? 9.173 -3.881 -7.457 1.00 96.00 98 SER A C 1
ATOM 803 O O . SER A 1 98 ? 9.447 -5.053 -7.234 1.00 96.00 98 SER A O 1
ATOM 805 N N . GLY A 1 99 ? 9.309 -2.942 -6.521 1.00 95.75 99 GLY A N 1
ATOM 806 C CA . GLY A 1 99 ? 9.532 -3.269 -5.108 1.00 95.75 99 GLY A CA 1
ATOM 807 C C . GLY A 1 99 ? 8.261 -3.695 -4.362 1.00 95.75 99 GLY A C 1
ATOM 808 O O . GLY A 1 99 ? 7.184 -3.840 -4.948 1.00 95.75 99 GLY A O 1
ATOM 809 N N . ASN A 1 100 ? 8.414 -3.879 -3.053 1.00 96.81 100 ASN A N 1
ATOM 810 C CA . ASN A 1 100 ? 7.346 -4.194 -2.110 1.00 96.81 100 ASN A CA 1
ATOM 811 C C . ASN A 1 100 ? 6.821 -2.915 -1.457 1.00 96.81 100 ASN A C 1
ATOM 813 O O . ASN A 1 100 ? 7.552 -1.931 -1.317 1.00 96.81 100 ASN A O 1
ATOM 817 N N . PHE A 1 101 ? 5.572 -2.966 -1.009 1.00 97.88 101 PHE A N 1
ATOM 818 C CA . PHE A 1 101 ? 4.881 -1.841 -0.391 1.00 97.88 101 PHE A CA 1
ATOM 819 C C . PHE A 1 101 ? 4.273 -2.247 0.948 1.00 97.88 101 PHE A C 1
ATOM 821 O O . PHE A 1 101 ? 3.806 -3.373 1.107 1.00 97.88 101 PHE A O 1
ATOM 828 N N . ILE A 1 102 ? 4.215 -1.309 1.890 1.00 97.69 102 ILE A N 1
ATOM 829 C CA . ILE A 1 102 ? 3.370 -1.428 3.082 1.00 97.69 102 ILE A CA 1
ATOM 830 C C . ILE A 1 102 ? 2.515 -0.177 3.200 1.00 97.69 102 ILE A C 1
ATOM 832 O O . ILE A 1 102 ? 3.049 0.929 3.192 1.00 97.69 102 ILE A O 1
ATOM 836 N N . VAL A 1 103 ? 1.207 -0.353 3.382 1.00 98.06 103 V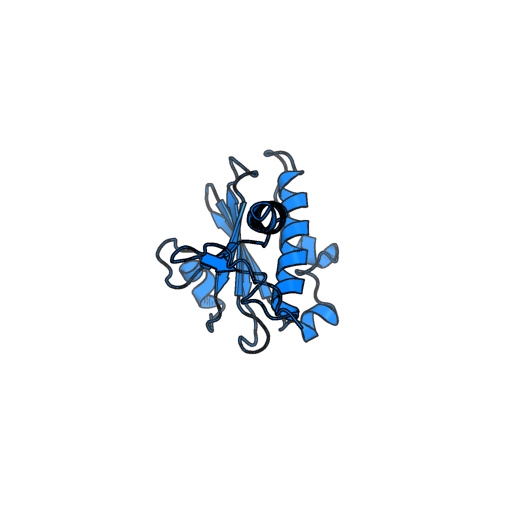AL A N 1
ATOM 837 C CA . VAL A 1 103 ? 0.318 0.696 3.895 1.00 98.06 103 VAL A CA 1
ATOM 838 C C . VAL A 1 103 ? 0.109 0.459 5.385 1.00 98.06 103 VAL A C 1
ATOM 840 O O . VAL A 1 103 ? -0.370 -0.604 5.779 1.00 98.06 103 VAL A O 1
ATOM 843 N N . ILE A 1 104 ? 0.468 1.442 6.206 1.00 97.12 104 ILE A N 1
ATOM 844 C CA . ILE A 1 104 ? 0.332 1.404 7.664 1.00 97.12 104 ILE A CA 1
ATOM 845 C C . ILE A 1 104 ? -0.810 2.332 8.052 1.00 97.12 104 ILE A C 1
ATOM 847 O O . ILE A 1 104 ? -0.709 3.540 7.846 1.00 97.12 104 ILE A O 1
ATOM 851 N N . VAL A 1 105 ? -1.876 1.774 8.618 1.00 96.31 105 VAL A N 1
ATOM 852 C CA . VAL A 1 105 ? -3.054 2.514 9.076 1.00 96.31 105 VAL A CA 1
ATOM 853 C C . VAL A 1 105 ? -3.074 2.544 10.597 1.00 96.31 105 VAL A C 1
ATOM 855 O O . VAL A 1 105 ? -3.191 1.500 11.235 1.00 96.31 105 VAL A O 1
ATOM 858 N N . ASP A 1 106 ? -2.987 3.738 11.181 1.00 94.69 106 ASP A N 1
ATOM 859 C CA . ASP A 1 106 ? -3.296 3.955 12.594 1.00 94.69 106 ASP A CA 1
ATOM 860 C C . ASP A 1 106 ? -4.820 3.882 12.793 1.00 94.69 106 ASP A C 1
ATOM 862 O O . ASP A 1 106 ? -5.584 4.709 12.287 1.00 94.69 106 ASP A O 1
ATOM 866 N N . ASN A 1 107 ? -5.274 2.865 13.527 1.00 91.75 107 ASN A N 1
ATOM 867 C CA . ASN A 1 107 ? -6.697 2.589 13.715 1.00 91.75 107 ASN A CA 1
ATOM 868 C C . ASN A 1 107 ? -7.392 3.639 14.597 1.00 91.75 107 ASN A C 1
ATOM 870 O O . ASN A 1 107 ? -8.611 3.795 14.502 1.00 91.75 107 ASN A O 1
ATOM 874 N N . ALA A 1 108 ? -6.642 4.362 15.435 1.00 90.56 108 ALA A N 1
ATOM 875 C CA . ALA A 1 108 ? -7.160 5.449 16.262 1.00 90.56 108 ALA A CA 1
ATOM 876 C C . ALA A 1 108 ? -7.149 6.796 15.521 1.00 90.56 108 ALA A C 1
ATOM 878 O O . ALA A 1 108 ? -7.997 7.652 15.787 1.00 90.56 108 ALA A O 1
ATOM 879 N N . ASN A 1 109 ? -6.210 6.984 14.591 1.00 91.31 109 ASN A N 1
ATOM 880 C CA . ASN A 1 109 ? -6.084 8.194 13.790 1.00 91.31 109 ASN A CA 1
ATOM 881 C C . ASN A 1 109 ? -5.814 7.879 12.314 1.00 91.31 109 ASN A C 1
ATOM 883 O O . ASN A 1 109 ? -4.674 7.912 11.853 1.00 91.31 109 ASN A O 1
ATOM 887 N N . ARG A 1 110 ? -6.882 7.675 11.539 1.00 89.38 110 ARG A N 1
ATOM 888 C CA . ARG A 1 110 ? -6.784 7.339 10.109 1.00 89.38 110 ARG A CA 1
ATOM 889 C C . ARG A 1 110 ? -6.218 8.447 9.231 1.00 89.38 110 ARG A C 1
ATOM 891 O O . ARG A 1 110 ? -5.902 8.196 8.075 1.00 89.38 110 ARG A O 1
ATOM 898 N N . GLU A 1 111 ? -6.023 9.655 9.755 1.00 90.25 111 GLU A N 1
ATOM 899 C CA . GLU A 1 111 ? -5.261 10.669 9.026 1.00 90.25 111 GLU A CA 1
ATOM 900 C C . GLU A 1 111 ? -3.765 10.344 8.963 1.00 90.25 111 GLU A C 1
ATOM 902 O O . GLU A 1 111 ? -3.088 10.751 8.013 1.00 90.25 111 GLU A O 1
ATOM 907 N N . ASN A 1 112 ? -3.270 9.570 9.931 1.00 91.50 112 ASN A N 1
ATOM 908 C CA . ASN A 1 112 ? -1.887 9.129 10.049 1.00 91.50 112 ASN A CA 1
ATOM 909 C C . ASN A 1 112 ? -1.674 7.785 9.335 1.00 91.50 112 ASN A C 1
ATOM 911 O O . ASN A 1 112 ? -1.408 6.759 9.962 1.00 91.50 112 ASN A O 1
ATOM 915 N N . ILE A 1 113 ? -1.821 7.796 8.011 1.00 95.06 113 ILE A N 1
ATOM 916 C CA . ILE A 1 113 ? -1.506 6.647 7.159 1.00 95.06 113 ILE A CA 1
ATOM 917 C C . ILE A 1 113 ? -0.171 6.883 6.471 1.00 95.06 113 ILE A C 1
ATOM 919 O O . ILE A 1 113 ? 0.053 7.950 5.896 1.00 95.06 113 ILE A O 1
ATOM 923 N N . LYS A 1 114 ? 0.694 5.869 6.497 1.00 95.50 114 LYS A N 1
ATOM 924 C CA . LYS A 1 114 ? 1.992 5.885 5.816 1.00 95.50 114 LYS A CA 1
ATOM 925 C C . LYS A 1 114 ? 2.036 4.836 4.722 1.00 95.50 114 LYS A C 1
ATOM 927 O O . LYS A 1 114 ? 1.446 3.767 4.868 1.00 95.50 114 LYS A O 1
ATOM 932 N N . ILE A 1 115 ? 2.779 5.132 3.660 1.00 97.38 115 ILE A N 1
ATOM 933 C CA . ILE A 1 115 ? 3.130 4.153 2.633 1.00 97.38 115 ILE A CA 1
ATOM 934 C C . ILE A 1 115 ? 4.651 4.041 2.599 1.00 97.38 115 ILE A C 1
ATOM 936 O O . ILE A 1 115 ? 5.347 5.038 2.398 1.00 97.38 115 ILE A O 1
ATOM 940 N N . LEU A 1 116 ? 5.151 2.831 2.823 1.00 97.25 116 LEU A N 1
ATOM 941 C CA . LEU A 1 116 ? 6.572 2.510 2.784 1.00 97.25 116 LEU A CA 1
ATOM 942 C C . LEU A 1 116 ? 6.890 1.675 1.544 1.00 97.25 116 LEU A C 1
ATOM 944 O O . LEU A 1 116 ? 6.045 0.918 1.064 1.00 97.25 116 LEU A O 1
ATOM 948 N N . PHE A 1 117 ? 8.118 1.803 1.054 1.00 97.50 117 PHE A N 1
ATOM 949 C CA . PHE A 1 117 ? 8.646 1.070 -0.090 1.00 97.50 117 PHE A CA 1
ATOM 950 C C . PHE A 1 117 ? 9.994 0.428 0.237 1.00 97.50 117 PHE A C 1
ATOM 952 O O . PHE A 1 117 ? 10.816 1.023 0.934 1.00 97.50 117 PHE A O 1
ATOM 959 N N . ILE A 1 118 ? 10.237 -0.766 -0.300 1.00 95.56 118 ILE A N 1
ATOM 960 C CA . ILE A 1 118 ? 11.557 -1.403 -0.286 1.00 95.56 118 ILE A CA 1
ATOM 961 C C . ILE A 1 118 ? 11.749 -2.245 -1.545 1.00 95.56 118 ILE A C 1
ATOM 963 O O . ILE A 1 118 ? 10.864 -2.993 -1.960 1.00 95.56 118 ILE A O 1
ATOM 967 N N . LYS A 1 119 ? 12.940 -2.176 -2.140 1.00 94.31 119 LYS A N 1
ATOM 968 C CA . LYS A 1 119 ? 13.299 -2.959 -3.328 1.00 94.31 119 LYS A CA 1
ATOM 969 C C . LYS A 1 119 ? 14.277 -4.077 -2.976 1.00 94.31 119 LYS A C 1
ATOM 971 O O . LYS A 1 119 ? 15.436 -4.061 -3.375 1.00 94.31 119 LYS A O 1
ATOM 976 N N . THR A 1 120 ? 13.797 -5.038 -2.194 1.00 90.81 120 THR A N 1
ATOM 977 C CA . THR A 1 120 ? 14.537 -6.250 -1.817 1.00 90.81 120 THR A CA 1
ATOM 978 C C . THR A 1 120 ? 13.640 -7.471 -1.938 1.00 90.81 120 THR A C 1
ATOM 980 O O . THR A 1 120 ? 12.419 -7.346 -1.868 1.00 90.81 120 THR A O 1
ATOM 983 N N . HIS A 1 121 ? 14.222 -8.652 -2.128 1.00 89.19 121 HIS A N 1
ATOM 984 C CA . HIS A 1 121 ? 13.444 -9.884 -2.079 1.00 89.19 121 HIS A CA 1
ATOM 985 C C . HIS A 1 121 ? 12.962 -10.116 -0.645 1.00 89.19 121 HIS A C 1
ATOM 987 O O . HIS A 1 121 ? 13.774 -10.055 0.277 1.00 89.19 121 HIS A O 1
ATOM 993 N N . LEU A 1 122 ? 11.658 -10.335 -0.482 1.00 90.19 122 LEU A N 1
ATOM 994 C CA . LEU A 1 122 ? 11.018 -10.698 0.778 1.00 90.19 122 LEU A CA 1
ATOM 995 C C . LEU A 1 122 ? 10.153 -11.923 0.518 1.00 90.19 122 LEU A C 1
ATOM 997 O O . LEU A 1 122 ? 9.351 -11.931 -0.421 1.00 90.19 122 LEU A O 1
ATOM 1001 N N . HIS A 1 123 ? 10.305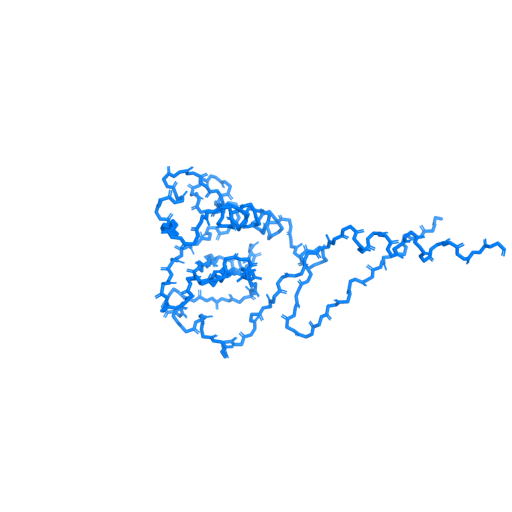 -12.948 1.345 1.00 86.56 123 HIS A N 1
ATOM 1002 C CA . HIS A 1 123 ? 9.448 -14.118 1.293 1.00 86.56 123 HIS A CA 1
ATOM 1003 C C . HIS A 1 123 ? 8.187 -13.919 2.139 1.00 86.56 123 HIS A C 1
ATOM 1005 O O . HIS A 1 123 ? 8.129 -13.114 3.069 1.00 86.56 123 HIS A O 1
ATOM 1011 N N . LYS A 1 124 ? 7.130 -14.666 1.807 1.00 83.69 124 LYS A N 1
ATOM 1012 C CA . LYS A 1 124 ? 5.832 -14.546 2.482 1.00 83.69 124 LYS A CA 1
ATOM 1013 C C . LYS A 1 124 ? 5.896 -14.909 3.972 1.00 83.69 124 LYS A C 1
ATOM 1015 O O . LYS A 1 124 ? 5.178 -14.337 4.782 1.00 83.69 124 LYS A O 1
ATOM 1020 N N . ASP A 1 125 ? 6.748 -15.853 4.340 1.00 86.94 125 ASP A N 1
ATOM 1021 C CA . ASP A 1 125 ? 7.009 -16.238 5.729 1.00 86.94 125 ASP A CA 1
ATOM 1022 C C . ASP A 1 125 ? 7.748 -15.153 6.530 1.00 86.94 125 ASP A C 1
ATOM 1024 O O . ASP A 1 125 ? 7.733 -15.188 7.759 1.00 86.94 125 ASP A O 1
ATOM 1028 N N . GLU A 1 126 ? 8.317 -14.148 5.861 1.00 86.00 126 GLU A N 1
ATOM 1029 C CA . GLU A 1 126 ? 9.009 -13.022 6.491 1.00 86.00 126 GLU A CA 1
ATOM 1030 C C . GLU A 1 126 ? 8.091 -11.817 6.739 1.00 86.00 126 GLU A C 1
ATOM 1032 O O . GLU A 1 126 ? 8.519 -10.860 7.377 1.00 86.00 126 GLU A O 1
ATOM 1037 N N . VAL A 1 127 ? 6.829 -11.834 6.288 1.00 86.75 127 VAL A N 1
ATOM 1038 C CA . VAL A 1 127 ? 5.927 -10.663 6.352 1.00 86.75 127 VAL A CA 1
ATOM 1039 C C . VAL A 1 127 ? 5.728 -10.162 7.786 1.00 86.75 127 VAL A C 1
ATOM 1041 O O . VAL A 1 127 ? 5.790 -8.960 8.033 1.00 86.75 127 VAL A O 1
ATOM 1044 N N . GLU A 1 128 ? 5.533 -11.068 8.745 1.00 88.19 128 GLU A N 1
ATOM 1045 C CA . GLU A 1 128 ? 5.373 -10.721 10.166 1.00 88.19 128 GLU A CA 1
ATOM 1046 C C . GLU A 1 128 ? 6.621 -10.042 10.749 1.00 88.19 128 GLU A C 1
ATOM 1048 O O . GLU A 1 128 ? 6.508 -9.178 11.617 1.00 88.19 128 GLU A O 1
ATOM 1053 N N . PHE A 1 129 ? 7.807 -10.403 10.254 1.00 86.31 129 PHE A N 1
ATOM 1054 C CA . PHE A 1 129 ? 9.067 -9.758 10.616 1.00 86.31 129 PHE A CA 1
ATOM 1055 C C . PHE A 1 129 ? 9.269 -8.442 9.848 1.00 86.31 129 PHE A C 1
ATOM 1057 O O . PHE A 1 129 ? 9.782 -7.475 10.401 1.00 86.31 129 PHE A O 1
ATOM 1064 N N . ALA A 1 130 ? 8.811 -8.373 8.597 1.00 86.75 130 ALA A N 1
ATOM 1065 C CA . ALA A 1 130 ? 8.927 -7.200 7.737 1.00 86.75 130 ALA A CA 1
ATOM 1066 C C . ALA A 1 130 ? 8.088 -6.003 8.212 1.00 86.75 130 ALA A C 1
ATOM 1068 O O . ALA A 1 130 ? 8.395 -4.874 7.836 1.00 86.75 130 ALA A O 1
ATOM 1069 N N . ILE A 1 131 ? 7.048 -6.228 9.023 1.00 91.50 131 ILE A N 1
ATOM 1070 C CA . ILE A 1 131 ? 6.245 -5.159 9.640 1.00 91.50 131 ILE A CA 1
ATOM 1071 C C . ILE A 1 131 ? 6.798 -4.672 10.991 1.00 91.50 131 ILE A C 1
ATOM 1073 O O . ILE A 1 131 ? 6.213 -3.763 11.584 1.00 91.50 131 ILE A O 1
ATOM 1077 N N . ASP A 1 132 ? 7.884 -5.269 11.499 1.00 89.00 132 ASP A N 1
ATOM 1078 C CA . ASP A 1 132 ? 8.576 -4.781 12.696 1.00 89.00 132 ASP A CA 1
ATOM 1079 C C . ASP A 1 132 ? 9.195 -3.402 12.421 1.00 89.00 132 ASP A C 1
ATOM 1081 O O . ASP A 1 132 ? 9.776 -3.162 11.362 1.00 89.00 132 ASP A O 1
ATOM 1085 N N . GLU A 1 133 ? 9.095 -2.485 13.383 1.00 80.75 133 GLU A N 1
ATOM 1086 C CA . GLU A 1 133 ? 9.627 -1.122 13.249 1.00 80.75 133 GLU A CA 1
ATOM 1087 C C . GLU A 1 133 ? 11.153 -1.077 13.067 1.00 80.75 133 GLU A C 1
ATOM 1089 O O . GLU A 1 133 ? 11.685 -0.108 12.527 1.00 80.75 133 GLU A O 1
ATOM 1094 N N . ASN A 1 134 ? 11.857 -2.131 13.487 1.00 83.75 134 ASN A N 1
ATOM 1095 C CA . ASN A 1 134 ? 13.301 -2.271 13.345 1.00 83.75 134 ASN A CA 1
ATOM 1096 C C . ASN A 1 134 ? 13.699 -2.980 12.046 1.00 83.75 134 ASN A C 1
ATOM 1098 O O . ASN A 1 134 ? 14.896 -3.177 11.814 1.00 83.75 134 ASN A O 1
ATOM 1102 N N . PHE A 1 135 ? 12.737 -3.386 11.208 1.00 87.50 135 PHE A N 1
ATOM 1103 C CA . PHE A 1 135 ? 13.051 -4.014 9.935 1.00 87.50 135 PHE A CA 1
ATOM 1104 C C . PHE A 1 135 ? 13.817 -3.026 9.038 1.00 87.50 135 PHE A C 1
ATOM 1106 O O . PHE A 1 135 ? 13.307 -1.948 8.710 1.00 87.50 135 PHE A O 1
ATOM 1113 N N . PRO A 1 136 ? 15.053 -3.354 8.627 1.00 85.56 136 PRO A N 1
ATOM 1114 C CA . PRO A 1 136 ? 15.890 -2.412 7.907 1.00 85.56 136 PRO A CA 1
ATOM 1115 C C . PRO A 1 136 ? 15.423 -2.232 6.459 1.00 85.56 136 PRO A C 1
ATOM 1117 O O . PRO A 1 136 ? 15.033 -3.178 5.782 1.00 85.56 136 PRO A O 1
ATOM 1120 N N . GLY A 1 137 ? 15.569 -1.012 5.944 1.00 89.69 137 GLY A N 1
ATOM 1121 C CA . GLY A 1 137 ? 15.479 -0.732 4.508 1.00 89.69 137 GLY A CA 1
ATOM 1122 C C . GLY A 1 137 ? 14.117 -0.260 4.008 1.00 89.69 137 GLY A C 1
ATOM 1123 O O . GLY A 1 137 ? 14.038 0.154 2.854 1.00 89.69 137 GLY A O 1
ATOM 1124 N N . TRP A 1 138 ? 13.073 -0.251 4.841 1.00 95.00 138 TRP A N 1
ATOM 1125 C CA . TRP A 1 138 ? 11.848 0.464 4.487 1.00 95.00 138 TRP A CA 1
ATOM 1126 C C . TRP A 1 138 ? 12.126 1.956 4.343 1.00 95.00 138 TRP A C 1
ATOM 1128 O O . TRP A 1 138 ? 12.741 2.575 5.212 1.00 95.00 138 TRP A O 1
ATOM 1138 N N . GLN A 1 139 ? 11.646 2.527 3.243 1.00 95.88 139 GLN A N 1
ATOM 1139 C CA . GLN A 1 139 ? 11.727 3.953 2.975 1.00 95.88 139 GLN A CA 1
ATOM 1140 C C . GLN A 1 139 ? 10.326 4.552 2.915 1.00 95.88 139 GLN A C 1
ATOM 1142 O O . GLN A 1 139 ? 9.454 4.034 2.218 1.00 95.88 139 GLN A O 1
ATOM 1147 N N . GLU A 1 140 ? 10.107 5.657 3.621 1.00 95.19 140 GLU A N 1
ATOM 1148 C CA . GLU A 1 140 ? 8.866 6.420 3.510 1.00 95.19 140 GLU A CA 1
ATOM 1149 C C . GLU A 1 140 ? 8.802 7.114 2.147 1.00 95.19 140 GLU A C 1
ATOM 1151 O O . GLU A 1 140 ? 9.738 7.804 1.729 1.00 95.19 140 GLU A O 1
ATOM 1156 N N . ILE A 1 141 ? 7.697 6.902 1.432 1.00 94.88 141 ILE A N 1
ATOM 1157 C CA . ILE A 1 141 ? 7.518 7.453 0.093 1.00 94.88 141 ILE A CA 1
ATOM 1158 C C . ILE A 1 141 ? 7.102 8.914 0.209 1.00 94.88 141 ILE A C 1
ATOM 1160 O O . ILE A 1 141 ? 6.045 9.228 0.756 1.00 94.88 141 ILE A O 1
ATOM 1164 N N . VAL A 1 142 ? 7.894 9.804 -0.383 1.00 90.81 142 VAL A N 1
ATOM 1165 C CA . VAL A 1 142 ? 7.584 11.231 -0.445 1.00 90.81 142 VAL A CA 1
ATOM 1166 C C . VAL A 1 142 ? 7.121 11.580 -1.864 1.00 90.81 142 VAL A C 1
ATOM 1168 O O . VAL A 1 142 ? 7.875 11.391 -2.827 1.00 90.81 142 VAL A O 1
ATOM 1171 N N . PRO A 1 143 ? 5.880 12.067 -2.044 1.00 85.69 143 PRO A N 1
ATOM 1172 C CA . PRO A 1 143 ? 5.399 12.521 -3.340 1.00 85.69 143 PRO A CA 1
ATOM 1173 C C . PRO A 1 143 ? 5.989 13.882 -3.702 1.00 85.69 143 PRO A C 1
ATOM 1175 O O . PRO A 1 143 ? 6.355 14.677 -2.835 1.00 85.69 143 PRO A O 1
ATOM 1178 N N . TYR A 1 144 ? 6.051 14.173 -4.999 1.00 78.69 144 TYR A N 1
ATOM 1179 C CA . TYR A 1 144 ? 6.333 15.523 -5.474 1.00 78.69 144 TYR A CA 1
ATOM 1180 C C . TYR A 1 144 ? 5.043 16.345 -5.437 1.00 78.69 144 TYR A C 1
ATOM 1182 O O . TYR A 1 144 ? 4.050 15.979 -6.065 1.00 78.69 144 TYR A O 1
ATOM 1190 N N . THR A 1 145 ? 5.032 17.438 -4.677 1.00 73.81 145 THR A N 1
ATOM 1191 C CA . THR A 1 145 ? 3.820 18.234 -4.432 1.00 73.81 145 THR A CA 1
ATOM 1192 C C . THR A 1 145 ? 3.842 19.559 -5.194 1.00 73.81 145 THR A C 1
ATOM 1194 O O . THR A 1 145 ? 4.885 20.040 -5.636 1.00 73.81 145 THR A O 1
ATOM 1197 N N . GLY A 1 146 ? 2.682 20.212 -5.308 1.00 58.66 146 GLY A N 1
ATOM 1198 C CA . GLY A 1 146 ? 2.586 21.545 -5.912 1.00 58.66 146 GLY A CA 1
ATOM 1199 C C . GLY A 1 146 ? 3.385 22.628 -5.171 1.00 58.66 146 GLY A C 1
ATOM 1200 O O . GLY A 1 146 ? 3.742 23.636 -5.777 1.00 58.66 146 GLY A O 1
ATOM 1201 N N . GLU A 1 147 ? 3.717 22.433 -3.890 1.00 62.25 147 GLU A N 1
ATOM 1202 C CA . GLU A 1 147 ? 4.621 23.330 -3.155 1.00 62.25 147 GLU A CA 1
ATOM 1203 C C . GLU A 1 147 ? 6.046 23.277 -3.712 1.00 62.25 147 GLU A C 1
ATOM 1205 O O . GLU A 1 147 ? 6.704 24.313 -3.820 1.00 62.25 147 GLU A O 1
ATOM 1210 N N . ASN A 1 148 ? 6.488 22.102 -4.172 1.00 63.84 148 ASN A N 1
ATOM 1211 C CA . ASN A 1 148 ? 7.768 21.951 -4.856 1.00 63.84 148 ASN A CA 1
ATOM 1212 C C . ASN A 1 148 ? 7.794 22.729 -6.189 1.00 63.84 148 ASN A C 1
ATOM 1214 O O . ASN A 1 148 ? 8.816 23.325 -6.535 1.00 63.84 148 ASN A O 1
ATOM 1218 N N . GLU A 1 149 ? 6.665 22.803 -6.909 1.00 60.12 149 GLU A N 1
ATOM 1219 C CA . GLU A 1 149 ? 6.540 23.650 -8.107 1.00 60.12 149 GLU A CA 1
ATOM 1220 C C . GLU A 1 149 ? 6.461 25.151 -7.771 1.00 60.12 149 GLU A C 1
ATOM 1222 O O . GLU A 1 149 ? 7.038 25.963 -8.493 1.00 60.12 149 GLU A O 1
ATOM 1227 N N . LYS A 1 150 ? 5.816 25.557 -6.668 1.00 59.25 150 LYS A N 1
ATOM 1228 C CA . LYS A 1 150 ? 5.787 26.973 -6.240 1.00 59.25 150 LYS A CA 1
ATOM 1229 C C . LYS A 1 150 ? 7.183 27.502 -5.906 1.00 59.25 150 LYS A C 1
ATOM 1231 O O . LYS A 1 150 ? 7.569 28.548 -6.427 1.00 59.25 150 LYS A O 1
ATOM 1236 N N . GLN A 1 151 ? 7.986 26.733 -5.166 1.00 59.41 151 GLN A N 1
ATOM 1237 C CA . GLN A 1 151 ? 9.388 27.075 -4.873 1.00 59.41 151 GLN A CA 1
ATOM 1238 C C . GLN A 1 151 ? 10.235 27.243 -6.152 1.00 59.41 151 GLN A C 1
ATOM 1240 O O . GLN A 1 151 ? 11.162 28.053 -6.205 1.00 59.41 151 GLN A O 1
ATOM 1245 N N . LYS A 1 152 ? 9.895 26.519 -7.226 1.00 58.44 152 LYS A N 1
ATOM 1246 C CA . LYS A 1 152 ? 10.552 26.612 -8.544 1.00 58.44 152 LYS A CA 1
ATOM 1247 C C . LYS A 1 152 ? 10.202 27.857 -9.332 1.00 58.44 152 LYS A C 1
ATOM 1249 O O . LYS A 1 152 ? 11.010 28.296 -10.157 1.00 58.44 152 LYS A O 1
ATOM 1254 N N . ILE A 1 153 ? 9.020 28.409 -9.099 1.00 59.38 153 ILE A N 1
ATOM 1255 C CA . ILE A 1 153 ? 8.577 29.661 -9.708 1.00 59.38 153 ILE A CA 1
ATOM 1256 C C . ILE A 1 153 ? 9.162 30.842 -8.925 1.00 59.38 153 ILE A C 1
ATOM 1258 O O . ILE A 1 153 ? 9.731 31.740 -9.540 1.00 59.38 153 ILE A O 1
ATOM 1262 N N . GLU A 1 154 ? 9.123 30.801 -7.592 1.00 57.06 154 GLU A N 1
ATOM 1263 C CA . GLU A 1 154 ? 9.678 31.854 -6.726 1.00 57.06 154 GLU A CA 1
ATOM 1264 C C . GLU A 1 154 ? 11.202 31.988 -6.876 1.00 57.06 154 GLU A C 1
ATOM 1266 O O . GLU A 1 154 ? 11.713 33.095 -7.019 1.00 57.06 154 GLU A O 1
ATOM 1271 N N . GLY A 1 155 ? 11.940 30.880 -7.016 1.00 52.78 155 GLY A N 1
ATOM 1272 C CA . GLY A 1 155 ? 13.383 30.902 -7.302 1.00 52.78 155 GLY A CA 1
ATOM 1273 C C . GLY A 1 155 ? 13.782 31.418 -8.699 1.00 52.78 155 GLY A C 1
ATOM 1274 O O . GLY A 1 155 ? 14.969 31.406 -9.034 1.00 52.78 155 GLY A O 1
ATOM 1275 N N . LYS A 1 156 ? 12.819 31.824 -9.539 1.00 51.03 156 LYS A N 1
ATOM 1276 C CA . LYS A 1 156 ? 13.039 32.513 -10.824 1.00 51.03 156 LYS A CA 1
ATOM 1277 C C . LYS A 1 156 ? 12.676 34.006 -10.780 1.00 51.03 156 LYS A C 1
ATOM 1279 O O . LYS A 1 156 ? 12.852 34.664 -11.801 1.00 51.03 156 LYS A O 1
ATOM 1284 N N . GLY A 1 157 ? 12.164 34.513 -9.654 1.00 45.44 157 GLY A N 1
ATOM 1285 C CA . GLY A 1 157 ? 11.652 35.881 -9.519 1.00 45.44 157 GLY A CA 1
ATOM 1286 C C . GLY A 1 157 ? 12.709 36.971 -9.316 1.00 45.44 157 GLY A C 1
ATOM 1287 O O . GLY A 1 157 ? 12.432 38.122 -9.625 1.00 45.44 157 GLY A O 1
ATOM 1288 N N . ASP A 1 158 ? 13.923 36.626 -8.881 1.00 49.53 158 ASP A N 1
ATOM 1289 C CA . ASP A 1 158 ? 14.966 37.618 -8.593 1.00 49.53 158 ASP A CA 1
ATOM 1290 C C . ASP A 1 158 ? 15.960 37.732 -9.755 1.00 49.53 158 ASP A C 1
ATOM 1292 O O . ASP A 1 158 ? 17.045 37.144 -9.756 1.00 49.53 158 ASP A O 1
ATOM 1296 N N . THR A 1 159 ? 15.573 38.448 -10.808 1.00 48.50 159 THR A N 1
ATOM 1297 C CA . THR A 1 159 ? 16.520 39.152 -11.691 1.00 48.50 159 THR A CA 1
ATOM 1298 C C . THR A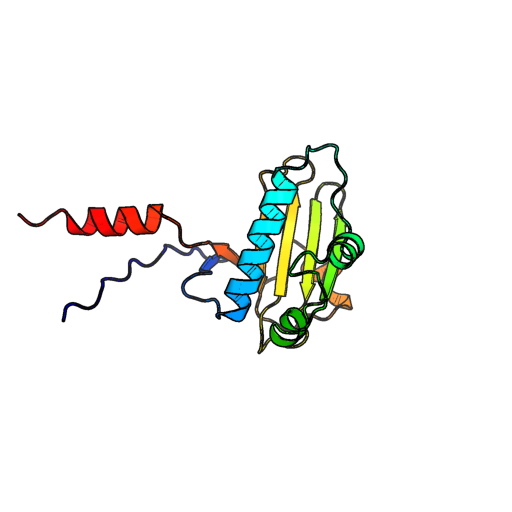 1 159 ? 15.773 40.228 -12.479 1.00 48.50 159 THR A C 1
ATOM 1300 O O . THR A 1 159 ? 15.370 40.007 -13.620 1.00 48.50 159 THR A O 1
ATOM 1303 N N . GLU A 1 160 ? 15.613 41.394 -11.857 1.00 37.41 160 GLU A N 1
ATOM 1304 C CA . GLU A 1 160 ? 15.557 42.690 -12.547 1.00 37.41 160 GLU A CA 1
ATOM 1305 C C . GLU A 1 160 ? 16.695 43.576 -12.036 1.00 37.41 160 GLU A C 1
ATOM 1307 O O . GLU A 1 160 ? 16.947 43.561 -10.807 1.00 37.41 160 GLU A O 1
#

Secondary structure (DSSP, 8-state):
-PPP------PPTTEEETTTT--HHHHHHHHHHHHHHHHHHHS-TTSPPPPHHHHHHTT-TTTS-SHHHHHTT-PEEEEEE-SSEEEEEEE-S-TTT--EEEEEEESS-TT-EEEEEE-S---GGGHHHHTSTT-TT-EEEE---HHHHHHHHHTT----

Foldseek 3Di:
DDDQDDDDDDADVQADELVPPDDPLQVVQVVLVVVVLVVLQVDPLPDDDDFLVRCCVVCRPPSHDDPSCVQSQVWHWHWDDDPFKIKIKTCGNDLVSHWIKIWIAGSVDSVPIWIWTASDHDDPVCVVVCPDPPNPGTGTYDYDDVVSVVVSVVVVPPDD

Sequence (160 aa):
MRKPKVIEQKIESGQISSYTEFSSIEAGIYSDLINFVSEIKMKGNEEKLPTVKQLEDELIPPFTKDITWEERGRITWERIDREKTTYYVGLCENVMTSGNFIVIVDNANRENIKILFIKTHLHKDEVEFAIDENFPGWQEIVPYTGENEKQKIEGKGDTE

pLDDT: mean 86.91, std 15.06, range [37.41, 98.31]